Protein AF-A0A9P5X0A5-F1 (afdb_monomer)

Sequence (58 aa):
EKFVRKHQTLLHWTRRSPSELLVDIFIWCTDDNTTIPWNVSQVCRRWRTIALGTPKLW

Secondary structure (DSSP, 8-state):
-HHHHHTHHHH-HHHHS-HHHHHHHHHHHHTT-TTHHHHHHTT-HHHHHHHHT-GGG-

Mean predicted aligned error: 6.62 Å

Solvent-accessible surface area (backbone atoms only — not comparable to full-atom values): 3565 Å² total; per-residue (Å²): 114,73,68,57,69,77,41,44,78,78,70,30,60,89,77,72,52,60,68,66,64,52,49,54,52,53,46,65,54,35,80,86,34,87,58,42,53,60,55,50,37,67,73,41,73,70,44,24,54,53,46,74,71,34,73,90,56,112

Organism: NCBI:txid1400762

Radius of gyration: 13.22 Å; Cα contacts (8 Å, |Δi|>4): 37; chains: 1; bounding box: 33×20×34 Å

InterPro domains:
  IPR001810 F-box domain [PF12937] (18-58)
  IPR036047 F-box-like domain superfamily [SSF81383] (18-58)

pLDDT: mean 85.38, std 12.63, range [52.69, 97.0]

Foldseek 3Di:
DVVCVVVVVVVPCVVVDDLVVLLVVLLVVPVVPLCSLVVQLPPDPSSVVSSVVRPSND

Structure (mmCIF, N/CA/C/O backbone):
data_AF-A0A9P5X0A5-F1
#
_entry.id   AF-A0A9P5X0A5-F1
#
loop_
_atom_site.group_PDB
_atom_site.id
_atom_site.type_symbol
_atom_site.label_atom_id
_atom_site.label_alt_id
_atom_site.label_comp_id
_atom_site.label_asym_id
_atom_site.label_entity_id
_atom_site.label_seq_id
_atom_site.pdbx_PDB_ins_code
_atom_site.Cartn_x
_atom_site.Cartn_y
_atom_site.Cartn_z
_atom_site.occupancy
_atom_site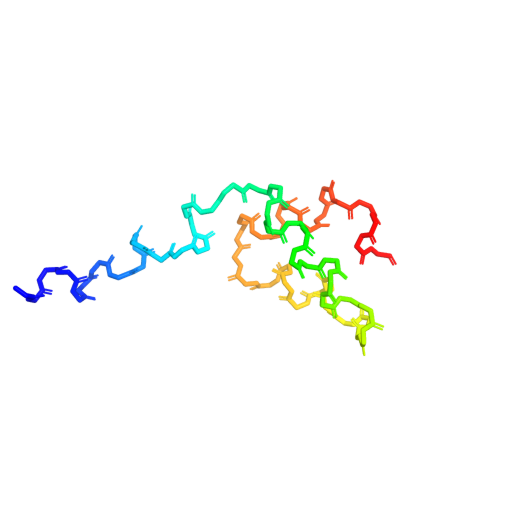.B_iso_or_equiv
_atom_site.auth_seq_id
_atom_site.auth_comp_id
_atom_site.auth_asym_id
_atom_site.auth_atom_id
_atom_site.pdbx_PDB_model_num
ATOM 1 N N . GLU A 1 1 ? -24.353 -4.109 23.313 1.00 52.69 1 GLU A N 1
ATOM 2 C CA . GLU A 1 1 ? -24.228 -4.536 21.894 1.00 52.69 1 GLU A CA 1
ATOM 3 C C . GLU A 1 1 ? -24.333 -3.412 20.845 1.00 52.69 1 GLU A C 1
ATOM 5 O O . GLU A 1 1 ? -23.473 -3.349 19.972 1.00 52.69 1 GLU A O 1
ATOM 10 N N . LYS A 1 2 ? -25.304 -2.478 20.911 1.00 57.78 2 LYS A N 1
ATOM 11 C CA . LYS A 1 2 ? -25.451 -1.372 19.924 1.00 57.78 2 LYS A CA 1
ATOM 12 C C . LYS A 1 2 ? -24.207 -0.477 19.742 1.00 57.78 2 LYS A C 1
ATOM 14 O O . LYS A 1 2 ? -23.954 -0.009 18.636 1.00 57.78 2 LYS A O 1
ATOM 19 N N . PHE A 1 3 ? -23.418 -0.261 20.799 1.00 60.69 3 PHE A N 1
ATOM 20 C CA . PHE A 1 3 ? -22.214 0.584 20.763 1.00 60.69 3 PHE A CA 1
ATOM 21 C C . PHE A 1 3 ? -21.095 0.016 19.873 1.00 60.69 3 PHE A C 1
ATOM 23 O O . PHE A 1 3 ? -20.496 0.762 19.101 1.00 60.69 3 PHE A O 1
ATOM 30 N N . VAL A 1 4 ? -20.857 -1.301 19.936 1.00 61.81 4 VAL A N 1
ATOM 31 C CA . VAL A 1 4 ? -19.812 -1.986 19.154 1.00 61.81 4 VAL A CA 1
ATOM 32 C C . VAL A 1 4 ? -20.151 -1.951 17.668 1.00 61.81 4 VAL A C 1
ATOM 34 O O . VAL A 1 4 ? -19.297 -1.589 16.868 1.00 61.81 4 VAL A O 1
ATOM 37 N N . ARG A 1 5 ? -21.414 -2.219 17.298 1.00 59.94 5 ARG A N 1
ATOM 38 C CA . ARG A 1 5 ? -21.890 -2.115 15.905 1.00 59.94 5 ARG A CA 1
ATOM 39 C C . ARG A 1 5 ? -21.718 -0.708 15.327 1.00 59.94 5 ARG A C 1
ATOM 41 O O . ARG A 1 5 ? -21.295 -0.571 14.187 1.00 59.94 5 ARG A O 1
ATOM 48 N N . LYS A 1 6 ? -21.971 0.336 16.125 1.00 64.25 6 LYS A N 1
ATOM 49 C CA . LYS A 1 6 ? -21.832 1.738 15.693 1.00 64.25 6 LYS A CA 1
ATOM 50 C C . LYS A 1 6 ? -20.371 2.166 15.465 1.00 64.25 6 LYS A C 1
ATOM 52 O O . LYS A 1 6 ? -20.135 3.104 14.715 1.00 64.25 6 LYS A O 1
ATOM 57 N N . HIS A 1 7 ? -19.404 1.463 16.064 1.00 64.00 7 HIS A N 1
ATOM 58 C CA . HIS A 1 7 ? -17.966 1.761 15.978 1.00 64.00 7 HIS A CA 1
ATOM 59 C C . HIS A 1 7 ? -17.139 0.626 15.349 1.00 64.00 7 HIS A C 1
ATOM 61 O O . HIS A 1 7 ? -15.925 0.560 15.547 1.00 64.00 7 HIS A O 1
ATOM 67 N N . GLN A 1 8 ? -17.758 -0.260 14.560 1.00 63.69 8 GLN A N 1
ATOM 68 C CA . GLN A 1 8 ? -17.059 -1.355 13.866 1.00 63.69 8 GLN A CA 1
ATOM 69 C C . GLN A 1 8 ? -15.902 -0.859 12.993 1.00 63.69 8 GLN A C 1
ATOM 71 O O . GLN A 1 8 ? -14.883 -1.532 12.875 1.00 63.69 8 GLN A O 1
ATOM 76 N N . THR A 1 9 ? -16.012 0.352 12.449 1.00 64.69 9 THR A N 1
ATOM 77 C CA . THR A 1 9 ? -14.950 1.023 11.693 1.00 64.69 9 THR A CA 1
ATOM 78 C C . THR A 1 9 ? -13.695 1.312 12.516 1.00 64.69 9 THR A C 1
ATOM 80 O O . THR A 1 9 ? -12.609 1.303 11.941 1.00 64.69 9 THR A O 1
ATOM 83 N N . LEU A 1 10 ? -13.803 1.535 13.833 1.00 65.38 10 LEU A N 1
ATOM 84 C CA . LEU A 1 10 ? -12.653 1.745 14.730 1.00 65.38 10 LEU A CA 1
ATOM 85 C C . LEU A 1 10 ? -11.955 0.432 15.093 1.00 65.38 10 LEU A C 1
ATOM 87 O O . LEU A 1 10 ? -10.742 0.398 15.284 1.00 65.38 10 LEU A O 1
ATOM 91 N N . LEU A 1 11 ? -12.720 -0.657 15.160 1.00 69.38 11 LEU A N 1
ATOM 92 C CA . LEU A 1 11 ? -12.195 -2.001 15.397 1.00 69.38 11 LEU A CA 1
ATOM 93 C C . LEU A 1 11 ? -11.763 -2.699 14.102 1.00 69.38 11 LEU A C 1
ATOM 95 O O . LEU A 1 11 ? -11.212 -3.795 14.161 1.00 69.38 11 LEU A O 1
ATOM 99 N N . HIS A 1 12 ? -11.994 -2.071 12.947 1.00 75.06 12 HIS A N 1
ATOM 100 C CA . HIS A 1 12 ? -11.726 -2.664 11.649 1.00 75.06 12 HIS A CA 1
ATOM 101 C C . HIS A 1 12 ? -10.233 -2.956 11.484 1.00 75.06 12 HIS A C 1
ATOM 103 O O . HIS A 1 12 ? -9.386 -2.066 11.619 1.00 75.06 12 HIS A O 1
ATOM 109 N N . TRP A 1 13 ? -9.914 -4.211 11.172 1.00 76.56 13 TRP A N 1
ATOM 110 C CA . TRP A 1 13 ? -8.547 -4.731 11.165 1.00 76.56 13 TRP A CA 1
ATOM 111 C C . TRP A 1 13 ? -7.592 -3.913 10.282 1.00 76.56 13 TRP A C 1
ATOM 113 O O . TRP A 1 13 ? -6.465 -3.640 10.686 1.00 76.56 13 TRP A O 1
ATOM 123 N N . THR A 1 14 ? -8.065 -3.379 9.149 1.00 76.06 14 THR A N 1
ATOM 124 C CA . THR A 1 14 ? -7.243 -2.544 8.252 1.00 76.06 14 THR A CA 1
ATOM 125 C C . THR A 1 14 ? -6.768 -1.224 8.866 1.00 76.06 14 THR A C 1
ATOM 127 O O . THR A 1 14 ? -5.843 -0.607 8.332 1.00 76.06 14 THR A O 1
ATOM 130 N N . ARG A 1 15 ? -7.348 -0.770 9.987 1.00 77.12 15 ARG A N 1
ATOM 131 C CA . ARG A 1 15 ? -6.873 0.403 10.746 1.00 77.12 15 ARG A CA 1
ATOM 132 C C . ARG A 1 15 ? -5.914 0.047 11.880 1.00 77.12 15 ARG A C 1
ATOM 134 O O . ARG A 1 15 ? -5.149 0.913 12.289 1.00 77.12 15 ARG A O 1
ATOM 141 N N . ARG A 1 16 ? -5.949 -1.194 12.375 1.00 83.62 16 ARG A N 1
ATOM 142 C CA . ARG A 1 16 ? -5.129 -1.661 13.509 1.00 83.62 16 ARG A CA 1
ATOM 143 C C . ARG A 1 16 ? -3.928 -2.499 13.077 1.00 83.62 16 ARG A C 1
ATOM 145 O O . ARG A 1 16 ? -2.972 -2.602 13.832 1.00 83.62 16 ARG A O 1
ATOM 152 N N . SER A 1 17 ? -3.966 -3.063 11.871 1.00 83.38 17 SER A N 1
ATOM 153 C CA . SER A 1 17 ? -2.849 -3.816 11.307 1.00 83.38 17 SER A CA 1
ATOM 154 C C . SER A 1 17 ? -1.627 -2.912 11.128 1.00 83.38 17 SER A C 1
ATOM 156 O O . SER A 1 17 ? -1.809 -1.784 10.652 1.00 83.38 17 S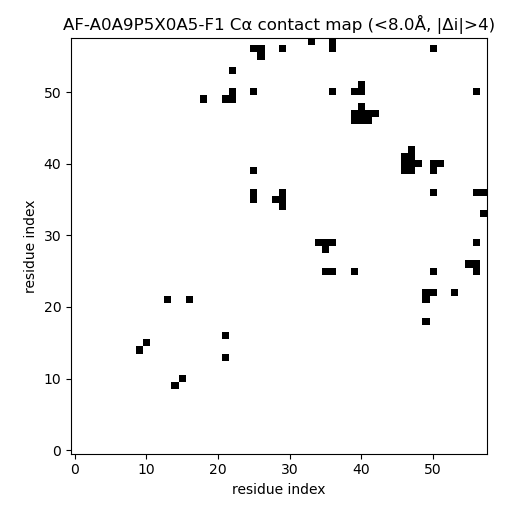ER A O 1
ATOM 158 N N . PRO A 1 18 ? -0.407 -3.380 11.441 1.00 90.81 18 PRO A N 1
ATOM 159 C CA . PRO A 1 18 ? 0.840 -2.752 11.013 1.00 90.81 18 PRO A CA 1
ATOM 160 C C . PRO A 1 18 ? 0.862 -2.491 9.503 1.00 90.81 18 PRO A C 1
ATOM 162 O O . PRO A 1 18 ? 0.199 -3.190 8.732 1.00 90.81 18 PRO A O 1
ATOM 165 N N . SER A 1 19 ? 1.605 -1.466 9.083 1.00 91.38 19 SER A N 1
ATOM 166 C CA . SER A 1 19 ? 1.769 -1.132 7.663 1.00 91.38 19 SER A CA 1
ATOM 167 C C . SER A 1 19 ? 2.486 -2.232 6.886 1.00 91.38 19 SER A C 1
ATOM 169 O O . SER A 1 19 ? 2.109 -2.472 5.750 1.00 91.38 19 SER A O 1
ATOM 171 N N . GLU A 1 20 ? 3.445 -2.923 7.504 1.00 93.12 20 GLU A N 1
ATOM 172 C CA . GLU A 1 20 ? 4.211 -4.009 6.872 1.00 93.12 20 GLU A CA 1
ATOM 173 C C . GLU A 1 20 ? 3.301 -5.149 6.409 1.00 93.12 20 GLU A C 1
ATOM 175 O O . GLU A 1 20 ? 3.311 -5.510 5.240 1.00 93.12 20 GLU A O 1
ATOM 180 N N . LEU A 1 21 ? 2.391 -5.605 7.276 1.00 94.25 21 LEU A N 1
ATOM 181 C CA . LEU A 1 21 ? 1.430 -6.645 6.900 1.00 94.25 21 LEU A CA 1
ATOM 182 C C . LEU A 1 21 ? 0.487 -6.197 5.775 1.00 94.25 21 LEU A C 1
ATOM 184 O O . LEU A 1 21 ? 0.078 -7.008 4.954 1.00 94.25 21 LEU A O 1
ATOM 188 N N . LEU A 1 22 ? 0.127 -4.908 5.723 1.00 93.38 22 LEU A N 1
ATOM 189 C CA . LEU A 1 22 ? -0.677 -4.386 4.614 1.00 93.38 22 LEU A CA 1
AT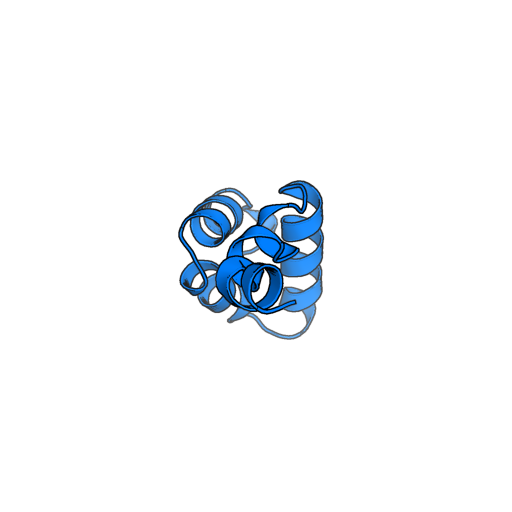OM 190 C C . LEU A 1 22 ? 0.115 -4.390 3.302 1.00 93.38 22 LEU A C 1
ATOM 192 O O . LEU A 1 22 ? -0.459 -4.716 2.270 1.00 93.38 22 LEU A O 1
ATOM 196 N N . VAL A 1 23 ? 1.409 -4.06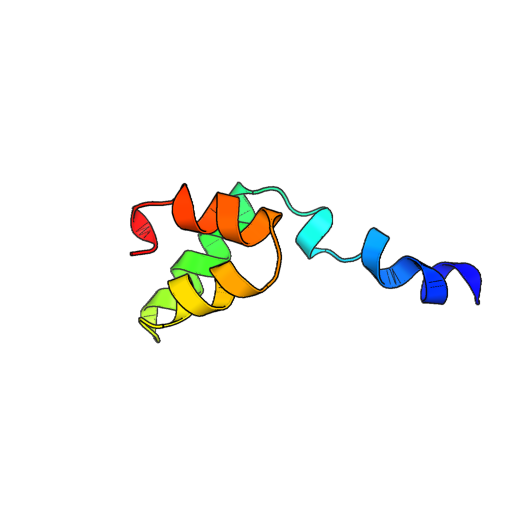4 3.345 1.00 94.75 23 VAL A N 1
ATOM 197 C CA . VAL A 1 23 ? 2.302 -4.127 2.180 1.00 94.75 23 VAL A CA 1
ATOM 198 C C . VAL A 1 23 ? 2.403 -5.552 1.647 1.00 94.75 23 VAL A C 1
ATOM 200 O O . VAL A 1 23 ? 2.189 -5.753 0.454 1.00 94.75 23 VAL A O 1
ATOM 203 N N . ASP A 1 24 ? 2.654 -6.529 2.519 1.00 94.75 24 ASP A N 1
ATOM 204 C CA . ASP A 1 24 ? 2.773 -7.934 2.118 1.00 94.75 24 ASP A CA 1
ATOM 205 C C . ASP A 1 24 ? 1.487 -8.440 1.458 1.00 94.75 24 ASP A C 1
ATOM 207 O O . ASP A 1 24 ? 1.535 -9.069 0.403 1.00 94.75 24 ASP A O 1
ATOM 211 N N . ILE A 1 25 ? 0.325 -8.096 2.025 1.00 93.31 25 ILE A N 1
ATOM 212 C CA . ILE A 1 25 ? -0.978 -8.429 1.436 1.00 93.31 25 ILE A CA 1
ATOM 213 C C . ILE A 1 25 ? -1.144 -7.764 0.065 1.00 93.31 25 ILE A C 1
ATOM 215 O O . ILE A 1 25 ? -1.595 -8.415 -0.872 1.00 93.31 25 ILE A O 1
ATOM 219 N N . PHE A 1 26 ? -0.801 -6.478 -0.073 1.00 93.88 26 PHE A N 1
ATOM 220 C CA . PHE A 1 26 ? -0.955 -5.772 -1.347 1.00 93.88 26 PHE A CA 1
ATOM 221 C C . PHE A 1 26 ? -0.083 -6.389 -2.441 1.00 93.88 26 PHE A C 1
ATOM 223 O O . PHE A 1 26 ? -0.583 -6.599 -3.543 1.00 93.88 26 PHE A O 1
ATOM 230 N N . ILE A 1 27 ? 1.175 -6.709 -2.126 1.00 93.81 27 ILE A N 1
ATOM 231 C CA . ILE A 1 27 ? 2.112 -7.353 -3.056 1.00 93.81 27 ILE A CA 1
ATOM 232 C C . ILE A 1 27 ? 1.615 -8.752 -3.426 1.00 93.81 27 ILE A C 1
ATOM 234 O O . ILE A 1 27 ? 1.597 -9.112 -4.598 1.00 93.81 27 ILE A O 1
ATOM 238 N N . TRP A 1 28 ? 1.145 -9.531 -2.455 1.00 93.50 28 TRP A N 1
ATOM 239 C CA . TRP A 1 28 ? 0.600 -10.855 -2.743 1.00 93.50 28 TRP A CA 1
ATOM 240 C C . TRP A 1 28 ? -0.619 -10.793 -3.675 1.00 93.50 28 TRP A C 1
ATOM 242 O O . TRP A 1 28 ? -0.787 -11.640 -4.542 1.00 93.50 28 TRP A O 1
ATOM 252 N N . CYS A 1 29 ? -1.451 -9.753 -3.559 1.00 89.25 29 CYS A N 1
ATOM 253 C CA . CYS A 1 29 ? -2.570 -9.551 -4.476 1.00 89.25 29 CYS A CA 1
ATOM 254 C C . CYS A 1 29 ? -2.147 -9.086 -5.882 1.00 89.25 29 CYS A C 1
ATOM 256 O O . CYS A 1 29 ? -2.918 -9.290 -6.819 1.00 89.25 29 CYS A O 1
ATOM 258 N N . THR A 1 30 ? -0.980 -8.447 -6.051 1.00 87.38 30 THR A N 1
ATOM 259 C CA . THR A 1 30 ? -0.525 -7.961 -7.370 1.00 87.38 30 THR A CA 1
ATOM 260 C C . THR A 1 30 ? -0.096 -9.067 -8.326 1.00 87.38 30 THR A C 1
ATOM 262 O O . THR A 1 30 ? -0.153 -8.833 -9.532 1.00 87.38 30 THR A O 1
ATOM 265 N N . ASP A 1 31 ? 0.273 -10.249 -7.821 1.00 80.81 31 ASP A N 1
ATOM 266 C CA . ASP A 1 31 ? 0.765 -11.366 -8.645 1.00 80.81 31 ASP A CA 1
ATOM 267 C C . ASP A 1 31 ? -0.232 -11.761 -9.755 1.00 80.81 31 ASP A C 1
ATOM 269 O O . ASP A 1 31 ? 0.178 -12.103 -10.863 1.00 80.81 31 ASP A O 1
ATOM 273 N N . ASP A 1 32 ? -1.536 -11.613 -9.498 1.00 77.75 32 ASP A N 1
ATOM 274 C CA . ASP A 1 32 ? -2.605 -11.960 -10.442 1.00 77.75 32 ASP A CA 1
ATOM 275 C C . ASP A 1 32 ? -3.241 -10.744 -11.145 1.00 77.75 32 ASP A C 1
ATOM 277 O O . ASP A 1 32 ? -4.057 -10.905 -12.058 1.00 77.75 32 ASP A O 1
ATOM 281 N N . ASN A 1 33 ? -2.938 -9.510 -10.713 1.00 83.75 33 ASN A N 1
ATOM 282 C CA . ASN A 1 33 ? -3.629 -8.317 -11.206 1.00 83.75 33 ASN A CA 1
ATOM 283 C C . ASN A 1 33 ? -2.830 -7.009 -11.034 1.00 83.75 33 ASN A C 1
ATOM 285 O O . ASN A 1 33 ? -2.695 -6.458 -9.938 1.00 83.75 33 ASN A O 1
ATOM 289 N N . THR A 1 34 ? -2.433 -6.414 -12.161 1.00 86.81 34 THR A N 1
ATOM 290 C CA . THR A 1 34 ? -1.687 -5.145 -12.220 1.00 86.81 34 THR A CA 1
ATOM 291 C C . THR A 1 34 ? -2.506 -3.910 -11.827 1.00 86.81 34 THR A C 1
ATOM 293 O O . THR A 1 34 ? -1.939 -2.836 -11.626 1.00 86.81 34 THR A O 1
ATOM 296 N N . THR A 1 35 ? -3.834 -4.010 -11.676 1.00 93.00 35 THR A N 1
ATOM 297 C CA . THR A 1 35 ? -4.672 -2.883 -11.222 1.00 93.00 35 THR A CA 1
ATOM 298 C C . THR A 1 35 ? -4.707 -2.738 -9.703 1.00 93.00 35 THR A C 1
ATOM 300 O O . THR A 1 35 ? -5.148 -1.708 -9.194 1.00 93.00 35 THR A O 1
ATOM 303 N N . ILE A 1 36 ? -4.237 -3.738 -8.953 1.00 93.44 36 ILE A N 1
ATOM 304 C CA . ILE A 1 36 ? -4.244 -3.735 -7.484 1.00 93.44 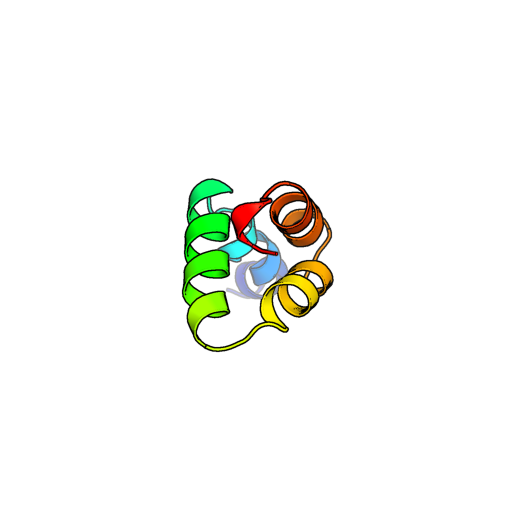36 ILE A CA 1
ATOM 305 C C . ILE A 1 36 ? -3.624 -2.476 -6.864 1.00 93.44 36 ILE A C 1
ATOM 307 O O . ILE A 1 36 ? -4.269 -1.929 -5.965 1.00 93.44 36 ILE A O 1
ATOM 311 N N . PRO A 1 37 ? -2.485 -1.936 -7.342 1.00 94.06 37 PRO A N 1
ATOM 312 C CA . PRO A 1 37 ? -1.861 -0.750 -6.747 1.00 94.06 37 PRO A CA 1
ATOM 313 C C . PRO A 1 37 ? -2.799 0.461 -6.784 1.00 94.06 37 PRO A C 1
ATOM 315 O O . PRO A 1 37 ? -2.906 1.225 -5.819 1.00 94.06 37 PRO A O 1
ATOM 318 N N . TRP A 1 38 ? -3.563 0.587 -7.871 1.00 95.44 38 TRP A N 1
ATOM 319 C CA . TRP A 1 38 ? -4.582 1.615 -8.050 1.00 95.44 38 TRP A CA 1
ATOM 320 C C . TRP A 1 38 ? -5.773 1.375 -7.126 1.00 95.44 38 TRP A C 1
ATOM 322 O O . TRP A 1 38 ? -6.196 2.295 -6.42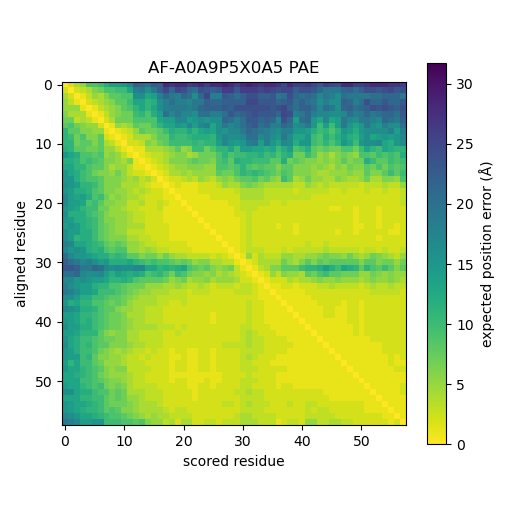6 1.00 95.44 38 TRP A O 1
ATOM 332 N N . ASN A 1 39 ? -6.278 0.143 -7.067 1.00 94.94 39 ASN A N 1
ATOM 333 C CA . ASN A 1 39 ? -7.446 -0.212 -6.263 1.00 94.94 39 ASN A CA 1
ATOM 334 C C . ASN A 1 39 ? -7.193 0.028 -4.768 1.00 94.94 39 ASN A C 1
ATOM 336 O O . ASN A 1 39 ? -7.988 0.704 -4.107 1.00 94.94 39 ASN A O 1
ATOM 340 N N . VAL A 1 40 ? -6.068 -0.455 -4.228 1.00 94.12 40 VAL A N 1
ATOM 341 C CA . VAL A 1 40 ? -5.742 -0.284 -2.801 1.00 94.12 40 VAL A CA 1
ATOM 342 C C . VAL A 1 40 ? -5.486 1.186 -2.455 1.00 94.12 40 VAL A C 1
ATOM 344 O O . VAL A 1 40 ? -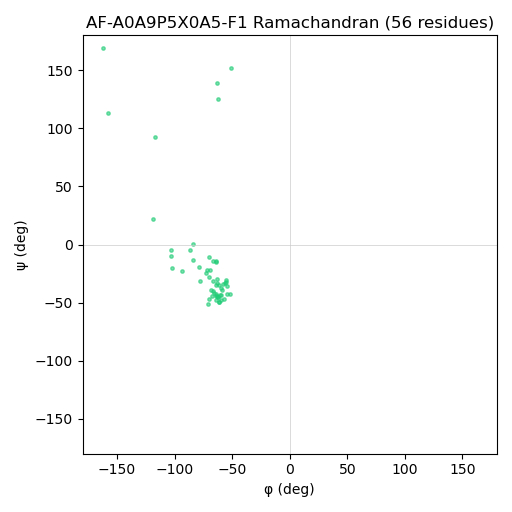5.874 1.646 -1.378 1.00 94.12 40 VAL A O 1
ATOM 347 N N . SER A 1 41 ? -4.949 1.967 -3.400 1.00 95.44 41 SER A N 1
ATOM 348 C CA . SER A 1 41 ? -4.731 3.413 -3.249 1.00 95.44 41 SER A CA 1
ATOM 349 C C . SER A 1 41 ? -6.018 4.242 -3.149 1.00 95.44 41 SER A C 1
ATOM 351 O O . SER A 1 41 ? -5.956 5.414 -2.763 1.00 95.44 41 SER A O 1
ATOM 353 N N . GLN A 1 42 ? -7.177 3.670 -3.491 1.00 95.44 42 GLN A N 1
ATOM 354 C CA . GLN A 1 42 ? -8.481 4.345 -3.452 1.00 95.44 42 GLN A CA 1
ATOM 355 C C . GLN A 1 42 ? -9.341 3.947 -2.240 1.00 95.44 42 GLN A C 1
ATOM 357 O O . GLN A 1 42 ? -10.391 4.544 -2.017 1.00 95.44 42 GLN A O 1
ATOM 362 N N . VAL A 1 43 ? -8.902 2.995 -1.406 1.00 92.06 43 VAL A N 1
ATOM 363 C CA . VAL A 1 43 ? -9.684 2.527 -0.243 1.00 92.06 43 VAL A CA 1
ATOM 364 C C . VAL A 1 43 ? -9.754 3.582 0.863 1.00 92.06 43 VAL A C 1
ATOM 366 O O . VAL A 1 43 ? -10.823 3.890 1.389 1.00 92.06 43 VAL A O 1
ATOM 369 N N . CYS A 1 44 ? -8.605 4.126 1.270 1.00 91.56 44 CYS A N 1
ATOM 370 C CA . CYS A 1 44 ? -8.530 5.205 2.255 1.00 91.56 44 CYS A CA 1
ATOM 371 C C . CYS A 1 44 ? -7.172 5.920 2.203 1.00 91.56 44 CYS A C 1
ATOM 373 O O . CYS A 1 44 ? -6.213 5.412 1.623 1.00 91.56 44 CYS A O 1
ATOM 375 N N . ARG A 1 45 ? -7.055 7.069 2.889 1.00 92.88 45 ARG A N 1
ATOM 376 C CA . ARG A 1 45 ? -5.802 7.853 2.942 1.00 92.88 45 ARG A CA 1
ATOM 377 C C . ARG A 1 45 ? -4.598 7.032 3.417 1.00 92.88 45 ARG A C 1
ATOM 379 O O . ARG A 1 45 ? -3.539 7.122 2.815 1.00 92.88 45 ARG A O 1
ATOM 386 N N . ARG A 1 46 ? -4.770 6.202 4.453 1.00 93.50 46 ARG A N 1
ATOM 387 C CA . ARG A 1 46 ? -3.691 5.359 4.999 1.00 93.50 46 ARG A CA 1
ATOM 388 C C . ARG A 1 46 ? -3.175 4.360 3.964 1.00 93.50 46 ARG A C 1
ATOM 390 O O . ARG A 1 46 ? -1.971 4.206 3.815 1.00 93.50 46 ARG A O 1
ATOM 397 N N . TRP A 1 47 ? -4.087 3.695 3.259 1.00 94.81 47 TRP A N 1
ATOM 398 C CA . TRP A 1 47 ? -3.737 2.706 2.240 1.00 94.81 47 TRP A CA 1
ATOM 399 C C . TRP A 1 47 ? -3.042 3.359 1.052 1.00 94.81 47 TRP A C 1
ATOM 401 O O . TRP A 1 47 ? -2.026 2.852 0.596 1.00 94.81 47 TRP A O 1
ATOM 411 N N . ARG A 1 48 ? -3.512 4.541 0.638 1.00 96.44 48 ARG A N 1
ATOM 412 C CA . ARG A 1 48 ? -2.846 5.355 -0.380 1.00 96.44 48 ARG A CA 1
ATOM 413 C C . ARG A 1 48 ? -1.408 5.701 -0.004 1.00 96.44 48 ARG A C 1
ATOM 415 O O . ARG A 1 48 ? -0.519 5.540 -0.829 1.00 96.44 48 ARG A O 1
ATOM 422 N N . THR A 1 49 ? -1.169 6.154 1.227 1.00 97.00 49 THR A N 1
ATOM 423 C CA . THR A 1 49 ? 0.191 6.459 1.700 1.00 97.00 49 THR A CA 1
ATOM 424 C C . THR A 1 49 ? 1.089 5.225 1.656 1.00 97.00 49 THR A C 1
ATOM 426 O O . THR A 1 49 ? 2.216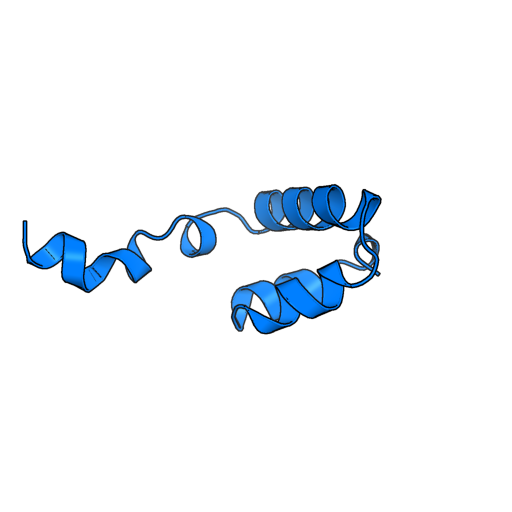 5.323 1.187 1.00 97.00 49 THR A O 1
ATOM 429 N N . ILE A 1 50 ? 0.587 4.068 2.096 1.00 95.94 50 ILE A N 1
ATOM 430 C CA . ILE A 1 50 ? 1.345 2.810 2.071 1.00 95.94 50 ILE A CA 1
ATOM 431 C C . ILE A 1 50 ? 1.658 2.390 0.628 1.00 95.94 50 ILE A C 1
ATOM 433 O O . ILE A 1 50 ? 2.810 2.106 0.314 1.00 95.94 50 ILE A O 1
ATOM 437 N N . ALA A 1 51 ? 0.663 2.404 -0.261 1.00 95.88 51 ALA A N 1
ATOM 438 C CA . ALA A 1 51 ? 0.810 1.985 -1.653 1.00 95.88 51 ALA A CA 1
ATOM 439 C C . ALA A 1 51 ? 1.781 2.877 -2.445 1.00 95.88 51 ALA A C 1
ATOM 441 O O . ALA A 1 51 ? 2.633 2.374 -3.172 1.00 95.88 51 ALA A O 1
ATOM 442 N N . LEU A 1 52 ? 1.705 4.200 -2.266 1.00 96.50 52 LEU A N 1
ATOM 443 C CA . LEU A 1 52 ? 2.647 5.138 -2.888 1.00 96.50 52 LEU A CA 1
ATOM 444 C C . LEU A 1 52 ? 4.058 5.042 -2.284 1.00 96.50 52 LEU A C 1
ATOM 446 O O . LEU A 1 52 ? 5.032 5.334 -2.969 1.00 96.50 52 LEU A O 1
ATOM 450 N N . GLY A 1 53 ? 4.175 4.638 -1.016 1.00 96.50 53 GLY A N 1
ATOM 451 C CA . GLY A 1 53 ? 5.453 4.437 -0.330 1.00 96.50 53 GLY A CA 1
ATOM 452 C C . GLY A 1 53 ? 6.102 3.070 -0.568 1.00 96.50 53 GLY A C 1
ATOM 453 O O . GLY A 1 53 ? 7.166 2.818 -0.012 1.00 96.50 53 GLY A O 1
ATOM 454 N N . TH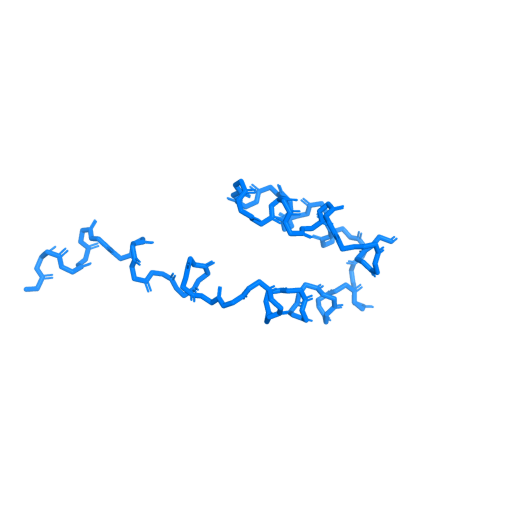R A 1 54 ? 5.483 2.191 -1.362 1.00 95.75 54 THR A N 1
ATOM 455 C CA . THR A 1 54 ? 5.957 0.822 -1.609 1.00 95.75 54 THR A CA 1
ATOM 456 C C . THR A 1 54 ? 6.296 0.645 -3.092 1.00 95.75 54 THR A C 1
ATOM 458 O O . THR A 1 54 ? 5.421 0.271 -3.870 1.00 95.75 54 THR A O 1
ATOM 461 N N . PRO A 1 55 ? 7.557 0.868 -3.514 1.00 94.69 55 PRO A N 1
ATOM 462 C CA . PRO A 1 55 ? 7.944 0.772 -4.924 1.00 94.69 55 PRO A CA 1
ATOM 463 C C . PRO A 1 55 ? 7.676 -0.595 -5.558 1.00 94.69 55 PRO A C 1
ATOM 465 O O . PRO A 1 55 ? 7.289 -0.650 -6.712 1.00 94.69 55 PRO A O 1
ATOM 468 N N . LYS A 1 56 ? 7.811 -1.688 -4.792 1.00 92.38 56 LYS A N 1
ATOM 469 C CA . LYS A 1 56 ? 7.575 -3.067 -5.262 1.00 92.38 56 LYS A CA 1
ATOM 470 C C . LYS A 1 56 ? 6.121 -3.340 -5.682 1.00 92.38 56 LYS A C 1
ATOM 472 O O . LYS A 1 56 ? 5.851 -4.369 -6.283 1.00 92.38 56 LYS A O 1
ATOM 477 N N . LEU A 1 57 ? 5.190 -2.455 -5.323 1.00 90.94 57 LEU A N 1
ATOM 478 C CA . LEU A 1 57 ? 3.784 -2.601 -5.678 1.00 90.94 57 LEU A CA 1
ATOM 479 C C . LEU A 1 57 ? 3.498 -2.190 -7.135 1.00 90.94 57 LEU A C 1
ATOM 481 O O . LEU A 1 57 ? 2.459 -2.570 -7.655 1.00 90.94 57 LEU A O 1
ATOM 485 N N . TRP A 1 58 ? 4.370 -1.408 -7.773 1.00 90.62 58 TRP A N 1
ATOM 486 C CA . TRP A 1 58 ? 4.183 -0.845 -9.117 1.00 90.62 58 TRP A CA 1
ATOM 487 C C . TRP A 1 58 ? 5.062 -1.550 -10.146 1.00 90.62 58 TRP A C 1
ATOM 489 O O . TRP A 1 58 ? 4.622 -1.610 -11.315 1.00 90.62 58 TRP A O 1
#